Protein AF-A0A090RQV3-F1 (afdb_monomer_lite)

Secondary structure (DSSP, 8-state):
-HHHHHHHHHHH---TTHHHHHHHHHHHHHHHHHHHHTT-HHHHHHHHHHHHHHHHHHHHHHHHS--S-HHHHHHHHHHHHHHHHHHHHHHHHHH--THHHHHHHHHHHHHHHH-

Foldseek 3Di:
DLQQLLVCLLPVADDPCLVVLLLVLLLLVLQLLLVVVVVPPVSVVVSVVSNVVSSSSPSSVCNNVPDDDSVVVVVVVVVVVVVCVVVCVVVCVVPRDSCVSVVSNVVSVVVVVVD

Sequence (115 aa):
MLMVGLLIGSTFGLATGVETAIVASLFVVSAAIWHAFSASQKMVKLAVGLCIGMMFFHGYAHGVEAEGTLGQFSLGMALGATALMTLGTQIGSRVASRWMSVGVAAASSLFLMAA

pLDDT: mean 85.61, std 6.96, range [62.88, 95.56]

Radius of gyration: 15.17 Å; chains: 1; bounding box: 37×28×39 Å

InterPro domains:
  IPR007038 Hydrogenase/Urease accessory protein HupE/UreJ protein [PF04955] (2-99)

Organism: NCBI:txid990268

Structure (mmCIF, N/CA/C/O backbone):
data_AF-A0A090RQV3-F1
#
_entry.id   AF-A0A090RQV3-F1
#
loop_
_atom_site.group_PDB
_atom_site.id
_atom_site.type_symbol
_atom_site.label_atom_id
_atom_site.label_alt_id
_atom_site.label_comp_id
_atom_site.label_asym_id
_atom_site.label_entity_id
_atom_site.label_seq_id
_atom_site.pdbx_PDB_ins_code
_atom_site.Cartn_x
_atom_site.Cartn_y
_atom_site.Cartn_z
_atom_site.occupancy
_atom_site.B_iso_or_equiv
_atom_site.auth_seq_id
_atom_site.auth_comp_id
_atom_site.auth_asym_id
_atom_site.auth_atom_id
_atom_site.pdbx_PDB_model_num
ATOM 1 N N . MET A 1 1 ? -4.041 -5.826 -9.982 1.00 84.25 1 MET A N 1
ATOM 2 C CA . MET A 1 1 ? -3.870 -4.383 -10.251 1.00 84.25 1 MET A CA 1
ATOM 3 C C . MET A 1 1 ? -2.415 -3.958 -10.223 1.00 84.25 1 MET A C 1
ATOM 5 O O . MET A 1 1 ? -1.988 -3.397 -11.216 1.00 84.25 1 MET A O 1
ATOM 9 N N . LEU A 1 2 ? -1.637 -4.323 -9.197 1.00 88.19 2 LEU A N 1
ATOM 10 C CA . LEU A 1 2 ? -0.204 -3.998 -9.113 1.00 88.19 2 LEU A CA 1
ATOM 11 C C . LEU A 1 2 ? 0.617 -4.386 -10.362 1.00 88.19 2 LEU A C 1
ATOM 13 O O . LEU A 1 2 ? 1.226 -3.524 -10.978 1.00 88.19 2 LEU A O 1
ATOM 17 N N . MET A 1 3 ? 0.569 -5.652 -10.801 1.00 91.81 3 MET A N 1
ATOM 18 C CA . MET A 1 3 ? 1.319 -6.097 -11.995 1.00 91.81 3 MET A CA 1
ATOM 19 C C . MET A 1 3 ? 0.837 -5.442 -13.298 1.00 91.81 3 MET A C 1
ATOM 21 O O . MET A 1 3 ? 1.622 -5.206 -14.206 1.00 91.81 3 MET A O 1
ATOM 25 N N . VAL A 1 4 ? -0.465 -5.150 -13.392 1.00 91.25 4 VAL A N 1
ATOM 26 C CA . VAL A 1 4 ? -1.051 -4.495 -14.571 1.00 91.25 4 VAL A CA 1
ATOM 27 C C . VAL A 1 4 ? -0.581 -3.045 -14.642 1.00 91.25 4 VAL A C 1
ATOM 29 O O . VAL A 1 4 ? -0.169 -2.592 -15.703 1.00 91.25 4 VAL A O 1
ATOM 32 N N . GLY A 1 5 ? -0.586 -2.348 -13.503 1.00 89.88 5 GLY A N 1
ATOM 33 C CA . GLY A 1 5 ? -0.013 -1.015 -13.374 1.00 89.88 5 GLY A CA 1
ATOM 34 C C . GLY A 1 5 ? 1.453 -1.004 -13.781 1.00 89.88 5 GLY A C 1
ATOM 35 O O . GLY A 1 5 ? 1.814 -0.213 -14.639 1.00 89.88 5 GLY A O 1
ATOM 36 N N . LEU A 1 6 ? 2.259 -1.935 -13.254 1.00 90.56 6 LEU A N 1
ATOM 37 C CA . LEU A 1 6 ? 3.679 -2.081 -13.601 1.00 90.56 6 LEU A CA 1
ATOM 38 C C . LEU A 1 6 ? 3.901 -2.182 -15.106 1.00 90.56 6 LEU A C 1
ATOM 40 O O . LEU A 1 6 ? 4.697 -1.431 -15.664 1.00 90.56 6 LEU A O 1
ATOM 44 N N . LEU A 1 7 ? 3.181 -3.094 -15.760 1.00 91.44 7 LEU A N 1
ATOM 45 C CA . LEU A 1 7 ? 3.304 -3.290 -17.197 1.00 91.44 7 LEU A CA 1
ATOM 46 C C . LEU A 1 7 ? 2.980 -1.995 -17.949 1.00 91.44 7 LEU A C 1
ATOM 48 O O . LEU A 1 7 ? 3.768 -1.551 -18.779 1.00 91.44 7 LEU A O 1
ATOM 52 N N . ILE A 1 8 ? 1.859 -1.354 -17.616 1.00 90.31 8 ILE A N 1
ATOM 53 C CA . ILE A 1 8 ? 1.434 -0.114 -18.270 1.00 90.31 8 ILE A CA 1
ATOM 54 C C . ILE A 1 8 ? 2.458 1.003 -18.022 1.00 90.31 8 ILE A C 1
ATOM 56 O O . ILE A 1 8 ? 2.910 1.616 -18.985 1.00 90.31 8 ILE A O 1
ATOM 60 N N . GLY A 1 9 ? 2.904 1.213 -16.782 1.00 88.62 9 GLY A N 1
ATOM 61 C CA . GLY A 1 9 ? 3.921 2.214 -16.438 1.00 88.62 9 GLY A CA 1
ATOM 62 C C . GLY A 1 9 ? 5.225 2.026 -17.211 1.00 88.62 9 GLY A C 1
ATOM 63 O O . GLY A 1 9 ? 5.752 2.994 -17.753 1.00 88.62 9 GLY A O 1
ATOM 64 N N . SER A 1 10 ? 5.674 0.775 -17.367 1.00 88.44 10 SER A N 1
ATOM 65 C CA . SER A 1 10 ? 6.889 0.447 -18.131 1.00 88.44 10 SER A CA 1
ATOM 66 C C . SER A 1 10 ? 6.774 0.711 -19.633 1.00 88.44 10 SER A C 1
ATOM 68 O O . SER A 1 10 ? 7.783 0.889 -20.308 1.00 88.44 10 SER A O 1
ATOM 70 N N . THR A 1 11 ? 5.548 0.745 -20.166 1.00 87.25 11 THR A N 1
ATOM 71 C CA . THR A 1 11 ? 5.294 0.953 -21.603 1.00 87.25 11 THR A CA 1
ATOM 72 C C . THR A 1 11 ? 4.966 2.397 -21.965 1.00 87.25 11 THR A C 1
ATOM 74 O O . THR A 1 11 ? 5.390 2.861 -23.019 1.00 87.25 11 THR A O 1
ATOM 77 N N . PHE A 1 12 ? 4.211 3.106 -21.122 1.00 84.44 12 PHE A N 1
ATOM 78 C CA . PHE A 1 12 ? 3.733 4.458 -21.424 1.00 84.44 12 PHE A CA 1
ATOM 79 C C . PHE A 1 12 ? 4.652 5.557 -20.878 1.00 84.44 12 PHE A C 1
ATOM 81 O O . PHE A 1 12 ? 4.659 6.655 -21.432 1.00 84.44 12 PHE A O 1
ATOM 88 N N . GLY A 1 13 ? 5.467 5.263 -19.858 1.00 75.19 13 GLY A N 1
ATOM 89 C CA . GLY A 1 13 ? 6.393 6.232 -19.274 1.00 75.19 13 GLY A CA 1
ATOM 90 C C . GLY A 1 13 ? 5.704 7.444 -18.625 1.00 75.19 13 GLY A C 1
ATOM 91 O O . GLY A 1 13 ? 4.482 7.536 -18.562 1.00 75.19 13 GLY A O 1
ATOM 92 N N . LEU A 1 14 ? 6.538 8.330 -18.071 1.00 6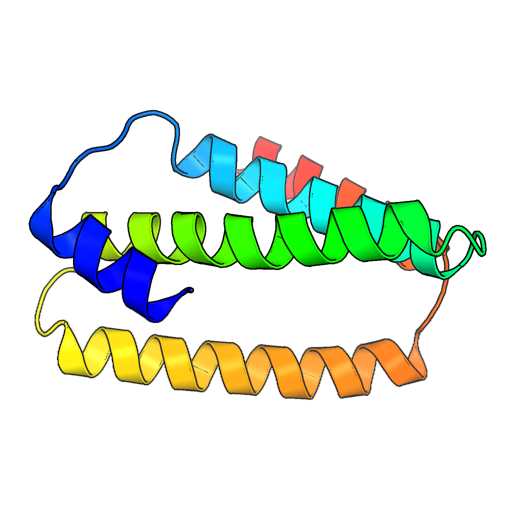6.31 14 LEU A N 1
ATOM 93 C CA . LEU A 1 14 ? 6.255 9.567 -17.322 1.00 66.31 14 LEU A CA 1
ATOM 94 C C . LEU A 1 14 ? 4.769 9.937 -17.083 1.00 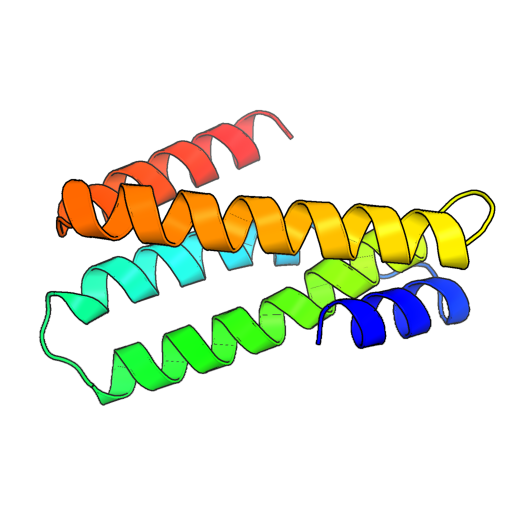66.31 14 LEU A C 1
ATOM 96 O O . LEU A 1 14 ? 4.079 10.421 -17.979 1.00 66.31 14 LEU A O 1
ATOM 100 N N . ALA A 1 15 ? 4.315 9.839 -15.829 1.00 63.28 15 ALA A N 1
ATOM 101 C CA . ALA A 1 15 ? 3.094 10.503 -15.367 1.00 63.28 15 ALA A CA 1
ATOM 102 C C . ALA A 1 15 ? 3.421 11.453 -14.210 1.00 63.28 15 ALA A C 1
ATOM 104 O O . ALA A 1 15 ? 4.031 11.064 -13.214 1.00 63.28 15 ALA A O 1
ATOM 105 N N . THR A 1 16 ? 3.012 12.713 -14.332 1.00 65.81 16 THR A N 1
ATOM 106 C CA . THR A 1 16 ? 3.075 13.680 -13.234 1.00 65.81 16 THR A CA 1
ATOM 107 C C . THR A 1 16 ? 2.082 13.288 -12.136 1.00 65.81 16 THR A C 1
ATOM 109 O O . THR A 1 16 ? 0.962 12.864 -12.415 1.00 65.81 16 THR A O 1
ATOM 112 N N . GLY A 1 17 ? 2.485 13.420 -10.870 1.00 65.88 17 GLY A N 1
ATOM 113 C CA . GLY A 1 17 ? 1.607 13.166 -9.719 1.00 65.88 17 GLY A CA 1
ATOM 114 C C . GLY A 1 17 ? 1.574 11.721 -9.205 1.00 65.88 17 GLY A C 1
ATOM 115 O O . GLY A 1 17 ? 0.748 11.386 -8.357 1.00 65.88 17 GLY A O 1
ATOM 116 N N . VAL A 1 18 ? 2.475 10.862 -9.684 1.00 70.75 18 VAL A N 1
ATOM 117 C CA . VAL A 1 18 ? 2.615 9.473 -9.221 1.00 70.75 18 VAL A CA 1
ATOM 118 C C . VAL A 1 18 ? 2.954 9.399 -7.728 1.00 70.75 18 VAL A C 1
ATOM 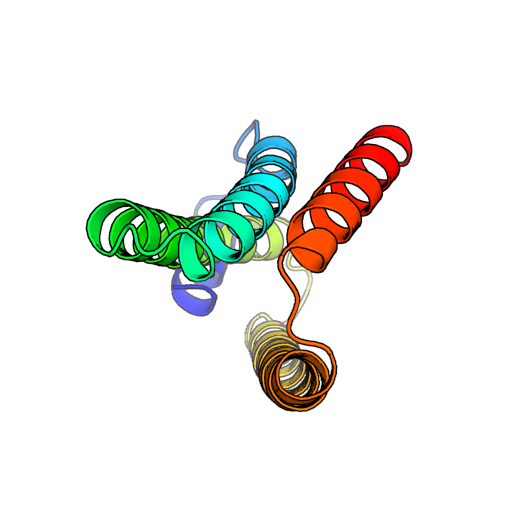120 O O . VAL A 1 18 ? 2.295 8.674 -6.983 1.00 70.75 18 VAL A O 1
ATOM 123 N N . GLU A 1 19 ? 3.911 10.201 -7.265 1.00 70.31 19 GLU A N 1
ATOM 124 C CA . GLU A 1 19 ? 4.264 10.298 -5.842 1.00 70.31 19 GLU A CA 1
ATOM 125 C C . GLU A 1 19 ? 3.073 10.768 -5.000 1.00 70.31 19 GLU A C 1
ATOM 127 O O . GLU A 1 19 ? 2.773 10.210 -3.945 1.00 70.31 19 GLU A O 1
ATOM 132 N N . THR A 1 20 ? 2.316 11.742 -5.509 1.00 73.38 20 THR A N 1
ATOM 133 C CA . THR A 1 20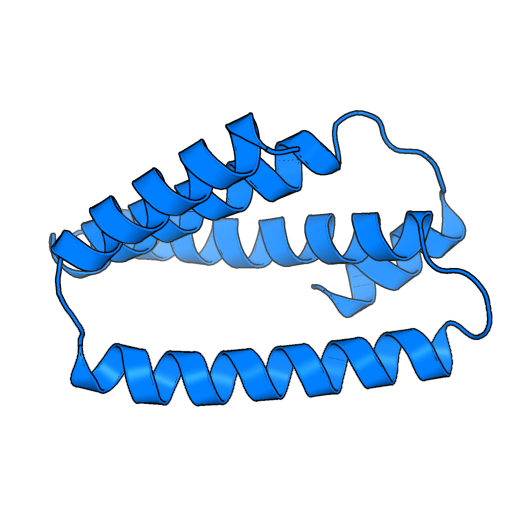 ? 1.121 12.275 -4.845 1.00 73.38 20 THR A CA 1
ATOM 134 C C . THR A 1 20 ? 0.024 11.218 -4.737 1.00 73.38 20 THR A C 1
ATOM 136 O O . THR A 1 20 ? -0.652 11.134 -3.711 1.00 73.38 20 THR A O 1
ATOM 139 N N . ALA A 1 21 ? -0.129 10.366 -5.756 1.00 72.31 21 ALA A N 1
ATOM 140 C CA . ALA A 1 21 ? -1.022 9.216 -5.705 1.00 72.31 21 ALA A CA 1
ATOM 141 C C . ALA A 1 21 ? -0.551 8.191 -4.659 1.00 72.31 21 ALA A C 1
ATOM 143 O O . ALA A 1 21 ? -1.357 7.729 -3.851 1.00 72.31 21 ALA A O 1
ATOM 144 N N . ILE A 1 22 ? 0.744 7.872 -4.596 1.00 75.50 22 ILE A N 1
ATOM 145 C CA . ILE A 1 22 ? 1.282 6.960 -3.573 1.00 75.50 22 ILE A CA 1
ATOM 146 C C . ILE A 1 22 ? 0.988 7.497 -2.170 1.00 75.50 22 ILE A C 1
ATOM 148 O O . ILE A 1 22 ? 0.417 6.778 -1.349 1.00 75.50 22 ILE A O 1
ATOM 152 N N . VAL A 1 23 ? 1.278 8.770 -1.908 1.00 80.88 23 VAL A N 1
ATOM 153 C CA . VAL A 1 23 ? 1.008 9.402 -0.610 1.00 80.88 23 VAL A CA 1
ATOM 154 C C . VAL A 1 23 ? -0.487 9.384 -0.288 1.00 80.88 23 VAL A C 1
ATOM 156 O O . VAL A 1 23 ? -0.879 8.967 0.804 1.00 80.88 23 VAL A O 1
ATOM 159 N N . ALA A 1 24 ? -1.345 9.769 -1.238 1.00 81.75 24 ALA A N 1
ATOM 160 C CA . ALA A 1 24 ? -2.796 9.751 -1.054 1.00 81.75 24 ALA A CA 1
ATOM 161 C C . ALA A 1 24 ? -3.318 8.349 -0.697 1.00 81.75 24 ALA A C 1
ATOM 163 O O . ALA A 1 24 ? -4.241 8.217 0.111 1.00 81.75 24 ALA A O 1
ATOM 164 N N . SER A 1 25 ? -2.704 7.292 -1.240 1.00 82.88 25 SER A N 1
ATOM 165 C CA . SER A 1 25 ? -3.094 5.911 -0.944 1.00 82.88 25 SER A CA 1
ATOM 166 C C . SER A 1 25 ? -2.929 5.542 0.533 1.00 82.88 25 SER A C 1
ATOM 168 O O . SER A 1 25 ? -3.756 4.806 1.074 1.00 82.88 25 SER A O 1
ATOM 170 N N . LEU A 1 26 ? -1.931 6.109 1.219 1.00 86.44 26 LEU A N 1
ATOM 171 C CA . LEU A 1 26 ? -1.686 5.833 2.634 1.00 86.44 26 LEU A CA 1
ATOM 172 C C . LEU A 1 26 ? -2.814 6.393 3.519 1.00 86.44 26 LEU A C 1
ATOM 174 O O . LEU A 1 26 ? -3.280 5.736 4.455 1.00 86.44 26 LEU A O 1
ATOM 178 N N . PHE A 1 27 ? -3.337 7.569 3.162 1.00 88.81 27 PHE A N 1
ATOM 179 C CA . PHE A 1 27 ? -4.495 8.162 3.831 1.00 88.81 27 PHE A CA 1
ATOM 180 C C . PHE A 1 27 ? -5.788 7.385 3.556 1.00 88.81 27 PHE A C 1
ATOM 182 O O . PHE A 1 27 ? -6.607 7.221 4.463 1.00 88.81 27 PHE A O 1
ATOM 189 N N . VAL A 1 28 ? -5.958 6.834 2.348 1.00 88.12 28 VAL A N 1
ATOM 190 C CA . VAL A 1 28 ? -7.090 5.943 2.028 1.00 88.12 28 VAL A CA 1
ATOM 191 C C . VAL A 1 28 ? -7.064 4.692 2.911 1.00 88.12 28 VAL A C 1
ATOM 193 O O . VAL A 1 28 ? -8.101 4.307 3.453 1.00 88.12 28 VAL A O 1
ATOM 196 N N . VAL A 1 29 ? -5.890 4.087 3.122 1.00 87.62 29 VAL A N 1
ATOM 197 C CA . VAL A 1 29 ? -5.730 2.939 4.031 1.00 87.62 29 VAL A CA 1
ATOM 198 C C . VAL A 1 29 ? -6.071 3.324 5.473 1.00 87.62 29 VAL A C 1
ATOM 200 O O . VAL A 1 29 ? -6.811 2.600 6.144 1.00 87.62 29 VAL A O 1
ATOM 203 N N . SER A 1 30 ? -5.601 4.481 5.947 1.00 88.81 30 SER A N 1
ATOM 204 C CA . SER A 1 30 ? -5.958 4.994 7.276 1.00 88.81 30 SER A CA 1
ATOM 205 C C . SER A 1 30 ? -7.477 5.156 7.442 1.00 88.81 30 SER A C 1
ATOM 207 O O . SER A 1 30 ? -8.040 4.691 8.442 1.00 88.81 30 SER A O 1
ATOM 209 N N . ALA A 1 31 ? -8.160 5.733 6.450 1.00 87.19 31 ALA A N 1
ATOM 210 C CA . ALA A 1 31 ? -9.615 5.881 6.456 1.00 87.19 31 ALA A CA 1
ATOM 211 C C . ALA A 1 31 ? -10.335 4.520 6.424 1.00 87.19 31 ALA A C 1
ATOM 213 O O . ALA A 1 31 ? -11.321 4.325 7.140 1.00 87.19 31 ALA A O 1
ATOM 214 N N . ALA A 1 32 ? -9.824 3.556 5.649 1.00 87.31 32 ALA A N 1
ATOM 215 C CA . ALA A 1 32 ? -10.356 2.194 5.597 1.00 87.31 32 ALA A CA 1
ATOM 216 C C . ALA A 1 32 ? -10.327 1.527 6.979 1.00 87.31 32 ALA A C 1
ATOM 218 O O . ALA A 1 32 ? -11.334 0.964 7.414 1.00 87.31 32 ALA A O 1
ATOM 219 N N . ILE A 1 33 ? -9.197 1.643 7.689 1.00 87.31 33 ILE A N 1
ATOM 220 C CA . ILE A 1 33 ? -9.032 1.109 9.047 1.00 87.31 33 ILE A CA 1
ATOM 221 C C . ILE A 1 33 ? -10.043 1.763 9.988 1.00 87.31 33 ILE A C 1
ATOM 223 O O . ILE A 1 33 ? -10.750 1.056 10.700 1.00 87.31 33 ILE A O 1
ATOM 227 N N . TRP A 1 34 ? -10.167 3.093 9.974 1.00 89.00 34 TRP A N 1
ATOM 228 C CA . TRP A 1 34 ? -11.115 3.796 10.846 1.00 89.00 34 TRP A CA 1
ATOM 229 C C . TRP A 1 34 ? -12.557 3.322 10.630 1.00 89.00 34 TRP A C 1
ATOM 231 O O . TRP A 1 34 ? -13.268 2.979 11.580 1.00 89.00 34 TRP A O 1
ATOM 241 N N . HIS A 1 35 ? -12.985 3.245 9.368 1.00 86.62 35 HIS A N 1
ATOM 242 C CA . HIS A 1 35 ? -14.346 2.844 9.027 1.00 86.62 35 HIS A CA 1
ATOM 243 C C . HIS A 1 35 ? -14.634 1.363 9.276 1.00 86.62 35 HIS A C 1
ATOM 245 O O . HIS A 1 35 ? -15.787 1.035 9.568 1.00 86.62 35 HIS A O 1
ATOM 251 N N . ALA A 1 36 ? -13.619 0.493 9.249 1.00 84.62 36 ALA A N 1
ATOM 252 C CA . ALA A 1 36 ? -13.766 -0.913 9.621 1.00 84.62 36 ALA A CA 1
ATOM 253 C C . ALA A 1 36 ? -14.240 -1.081 11.076 1.00 84.62 36 ALA A C 1
ATOM 255 O O . ALA A 1 36 ? -15.030 -1.978 11.358 1.00 84.62 36 ALA A O 1
ATOM 256 N N . PHE A 1 37 ? -13.846 -0.172 11.977 1.00 83.81 37 PHE A N 1
ATOM 257 C CA . PHE A 1 37 ? -14.302 -0.156 13.375 1.00 83.81 37 PHE A CA 1
ATOM 258 C C . PHE A 1 37 ? -15.550 0.710 13.618 1.00 83.81 37 PHE A C 1
ATOM 260 O O . PHE A 1 37 ? -16.158 0.616 14.679 1.00 83.81 37 PHE A O 1
ATOM 267 N N . SER A 1 38 ? -15.963 1.534 12.648 1.00 74.75 38 SER A N 1
ATOM 268 C CA . SER A 1 38 ? -17.127 2.434 12.757 1.00 74.75 38 SER A CA 1
ATOM 269 C C . SER A 1 38 ? -18.427 1.841 12.177 1.00 74.75 38 SER A C 1
ATOM 271 O O . SER A 1 38 ? -19.397 2.573 11.984 1.00 74.75 38 SER A O 1
ATOM 273 N N . ALA A 1 39 ? -18.451 0.540 11.862 1.00 67.81 39 ALA A N 1
ATOM 274 C CA . ALA A 1 39 ? -19.594 -0.223 11.330 1.00 67.81 39 ALA A CA 1
ATOM 275 C C . ALA A 1 39 ? -20.173 0.224 9.963 1.00 67.81 39 ALA A C 1
ATOM 277 O O . ALA A 1 39 ? -21.152 -0.355 9.486 1.00 67.81 39 ALA A O 1
ATOM 278 N N . SER A 1 40 ? -19.567 1.192 9.264 1.00 80.56 40 SER A N 1
ATOM 279 C CA . SER A 1 40 ? -20.055 1.644 7.952 1.00 80.56 40 SER A CA 1
ATOM 280 C C . SER A 1 40 ? -19.572 0.742 6.813 1.00 80.56 40 SER A C 1
ATOM 282 O O . SER A 1 40 ? -18.552 0.995 6.172 1.00 80.56 40 SER A O 1
ATOM 284 N N . GLN A 1 41 ? -20.346 -0.301 6.510 1.00 81.12 41 GLN A N 1
ATOM 285 C CA . GLN A 1 41 ? -20.046 -1.253 5.429 1.00 81.12 41 GLN A CA 1
ATOM 286 C C . GLN A 1 41 ? -19.905 -0.586 4.051 1.00 81.12 41 GLN A C 1
ATOM 288 O O . GLN A 1 41 ? -19.101 -1.023 3.230 1.00 81.12 41 GLN A O 1
ATOM 293 N N . LYS A 1 42 ? -20.654 0.495 3.787 1.00 87.50 42 LYS A N 1
ATOM 294 C CA . LYS A 1 42 ? -20.553 1.255 2.530 1.00 87.50 42 LYS A CA 1
ATOM 295 C C . LYS A 1 42 ? -19.191 1.941 2.398 1.00 87.50 42 LYS A C 1
ATOM 297 O O . LYS A 1 42 ? -18.568 1.841 1.345 1.00 87.50 42 LYS A O 1
ATOM 302 N N . MET A 1 43 ? -18.724 2.595 3.463 1.00 84.94 43 MET A N 1
ATOM 303 C CA . MET A 1 43 ? -17.435 3.293 3.453 1.00 84.94 43 MET A CA 1
ATOM 304 C C . MET A 1 43 ? -16.263 2.318 3.426 1.00 84.94 43 MET A C 1
ATOM 306 O O . MET A 1 43 ? -15.302 2.560 2.708 1.00 84.94 43 MET A O 1
ATOM 310 N N . VAL A 1 44 ? -16.370 1.179 4.118 1.00 84.88 44 VAL A N 1
ATOM 311 C CA . VAL A 1 44 ? -15.360 0.112 4.038 1.00 84.88 44 VAL A CA 1
ATOM 312 C C . VAL A 1 44 ? -15.238 -0.414 2.608 1.00 84.88 44 VAL A C 1
ATOM 314 O O . VAL A 1 44 ? -14.133 -0.488 2.084 1.00 84.88 44 VAL A O 1
ATOM 317 N N . LYS A 1 45 ? -16.357 -0.722 1.937 1.00 87.75 45 LYS A N 1
ATOM 318 C CA . LYS A 1 45 ? -16.340 -1.189 0.539 1.00 87.75 45 LYS A CA 1
ATOM 319 C C . LYS A 1 45 ? -15.741 -0.155 -0.412 1.00 87.75 45 LYS A C 1
ATOM 321 O O . LYS A 1 45 ? -14.937 -0.521 -1.266 1.00 87.75 45 LYS A O 1
ATOM 326 N N . LEU A 1 46 ? -16.105 1.118 -0.248 1.00 89.00 46 LEU A N 1
ATOM 327 C CA . LEU A 1 46 ? -15.523 2.214 -1.022 1.00 89.00 46 LEU A CA 1
ATOM 328 C C . LEU A 1 46 ? -14.009 2.295 -0.800 1.00 89.00 46 LEU A C 1
ATOM 330 O O . LEU A 1 46 ? -13.255 2.312 -1.766 1.00 89.00 46 LEU A O 1
ATOM 334 N N . ALA A 1 47 ? -13.566 2.292 0.457 1.00 86.38 47 ALA A N 1
ATOM 335 C CA . ALA A 1 47 ? -12.158 2.406 0.808 1.00 86.38 47 ALA A CA 1
ATOM 336 C C . ALA A 1 47 ? -11.339 1.207 0.304 1.00 86.38 47 ALA A C 1
ATOM 338 O O . ALA A 1 47 ? -10.266 1.402 -0.250 1.00 86.38 47 ALA A O 1
ATOM 339 N N . VAL A 1 48 ? -11.867 -0.019 0.394 1.00 84.50 48 VAL A N 1
ATOM 340 C CA . VAL A 1 48 ? -11.235 -1.215 -0.195 1.00 84.50 48 VAL A CA 1
ATOM 341 C C . VAL A 1 48 ? -11.134 -1.092 -1.716 1.00 84.50 48 VAL A C 1
ATOM 343 O O . VAL A 1 48 ? -10.080 -1.381 -2.281 1.00 84.50 48 VAL A O 1
ATOM 346 N N . GLY A 1 49 ? -12.196 -0.631 -2.383 1.00 89.31 49 GLY A N 1
ATOM 347 C CA . GLY A 1 49 ? -12.172 -0.370 -3.824 1.00 89.31 49 GLY A CA 1
ATOM 348 C C . GLY A 1 49 ? -11.101 0.653 -4.205 1.00 89.31 49 GLY A C 1
ATOM 349 O O . GLY A 1 49 ? -10.332 0.419 -5.137 1.00 89.31 49 GLY A O 1
ATOM 350 N N . LEU A 1 50 ? -10.992 1.740 -3.436 1.00 89.00 50 LEU A N 1
ATOM 351 C CA . LEU A 1 50 ? -9.937 2.734 -3.605 1.00 89.00 50 LEU A CA 1
ATOM 352 C C . LEU A 1 50 ? -8.553 2.119 -3.372 1.00 89.00 50 LEU A C 1
ATOM 354 O O . LEU A 1 50 ? -7.698 2.299 -4.224 1.00 89.00 50 LEU A O 1
ATOM 358 N N . CYS A 1 51 ? -8.327 1.326 -2.319 1.00 86.94 51 CYS A N 1
ATOM 359 C CA . CYS A 1 51 ? -7.046 0.640 -2.092 1.00 86.94 51 CYS A CA 1
ATOM 360 C C . CYS A 1 51 ? -6.633 -0.243 -3.283 1.0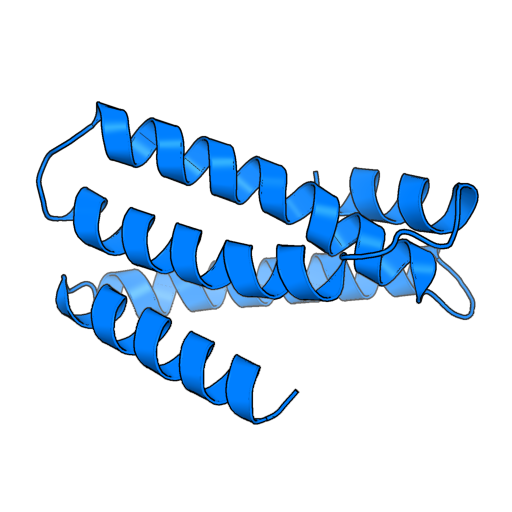0 86.94 51 CYS A C 1
ATOM 362 O O . CYS A 1 51 ? -5.477 -0.213 -3.705 1.00 86.94 51 CYS A O 1
ATOM 364 N N . ILE A 1 52 ? -7.576 -0.996 -3.861 1.00 87.12 52 ILE A N 1
ATOM 365 C CA . ILE A 1 52 ? -7.325 -1.824 -5.053 1.00 87.12 52 ILE A CA 1
ATOM 366 C C . ILE A 1 52 ? -6.956 -0.947 -6.260 1.00 87.12 52 ILE A C 1
ATOM 368 O O . ILE A 1 52 ? -6.047 -1.298 -7.018 1.00 87.12 52 ILE A O 1
ATOM 372 N N . GLY A 1 53 ? -7.639 0.189 -6.430 1.00 88.00 53 GLY A N 1
ATOM 373 C CA . GLY A 1 53 ? -7.313 1.186 -7.450 1.00 88.00 53 GLY A CA 1
ATOM 374 C C . GLY A 1 53 ? -5.936 1.815 -7.231 1.00 88.00 53 GLY A C 1
ATOM 375 O O . GLY A 1 53 ? -5.140 1.894 -8.158 1.00 88.00 53 GLY A O 1
ATOM 376 N N . MET A 1 54 ? -5.586 2.175 -5.999 1.00 86.50 54 MET A N 1
ATOM 377 C CA . MET A 1 54 ? -4.277 2.746 -5.681 1.00 86.50 54 MET A CA 1
ATOM 378 C C . MET A 1 54 ? -3.139 1.741 -5.889 1.00 86.50 54 MET A C 1
ATOM 380 O O . MET A 1 54 ? -2.066 2.130 -6.339 1.00 86.50 54 MET A O 1
ATOM 384 N N . MET A 1 55 ? -3.379 0.440 -5.678 1.00 87.50 55 MET A N 1
ATOM 385 C CA . MET A 1 55 ? -2.427 -0.616 -6.051 1.00 87.50 55 MET A CA 1
ATOM 386 C C . MET A 1 55 ? -2.083 -0.599 -7.546 1.00 87.50 55 MET A C 1
ATOM 388 O O . MET A 1 55 ? -0.975 -0.984 -7.906 1.00 87.50 55 MET A O 1
ATOM 392 N N . PHE A 1 56 ? -3.002 -0.181 -8.425 1.00 89.56 56 PHE A N 1
ATOM 393 C CA . PHE A 1 56 ? -2.688 0.011 -9.843 1.00 89.56 56 PHE A CA 1
ATOM 394 C C . PHE A 1 56 ? -1.676 1.142 -10.032 1.00 89.56 56 PHE A C 1
ATOM 396 O O . PHE A 1 56 ? -0.640 0.924 -10.650 1.00 89.56 56 PHE A O 1
ATOM 403 N N . PHE A 1 57 ? -1.944 2.321 -9.466 1.00 86.25 57 PHE A N 1
ATOM 404 C CA . PHE A 1 57 ? -1.063 3.485 -9.603 1.00 86.25 57 PHE A CA 1
ATOM 405 C C . PHE A 1 57 ? 0.302 3.276 -8.947 1.00 86.25 57 PHE A C 1
ATOM 407 O O . PHE A 1 57 ? 1.310 3.695 -9.501 1.00 86.25 57 PHE A O 1
ATOM 414 N N . HIS A 1 58 ? 0.357 2.561 -7.823 1.00 87.94 58 HIS A N 1
ATOM 415 C CA . HIS A 1 58 ? 1.621 2.156 -7.213 1.00 87.94 58 HIS A CA 1
ATOM 416 C C . HIS A 1 58 ? 2.429 1.230 -8.136 1.00 87.94 58 HIS A C 1
ATOM 418 O O . HIS A 1 58 ? 3.628 1.410 -8.308 1.00 87.94 58 HIS A O 1
ATOM 424 N N . GLY A 1 59 ? 1.763 0.276 -8.795 1.00 89.44 59 GLY A N 1
ATOM 425 C CA . GLY A 1 59 ? 2.404 -0.560 -9.809 1.00 89.44 59 GLY A CA 1
ATOM 426 C C . GLY A 1 59 ? 2.907 0.268 -10.986 1.00 89.44 59 GLY A C 1
ATOM 427 O O . GLY A 1 59 ? 4.042 0.096 -11.406 1.00 89.44 59 GLY A O 1
ATOM 428 N N . TYR A 1 60 ? 2.083 1.194 -11.479 1.00 89.44 60 TYR A N 1
ATOM 429 C CA . TYR A 1 60 ? 2.442 2.118 -12.555 1.00 89.44 60 TYR A CA 1
ATOM 430 C C . TYR A 1 60 ? 3.692 2.929 -12.220 1.00 89.44 60 TYR A C 1
ATOM 432 O O . TYR A 1 60 ? 4.587 3.001 -13.054 1.00 89.44 60 TYR A O 1
ATOM 440 N N . ALA A 1 61 ? 3.779 3.466 -11.001 1.00 86.81 61 ALA A N 1
ATOM 441 C CA . ALA A 1 61 ? 4.941 4.200 -10.506 1.00 86.81 61 ALA A CA 1
ATOM 442 C C . ALA A 1 61 ? 6.233 3.409 -10.686 1.00 86.81 61 ALA A C 1
ATOM 444 O O . ALA A 1 61 ? 7.142 3.818 -11.401 1.00 86.81 61 ALA A O 1
ATOM 445 N N . HIS A 1 62 ? 6.243 2.204 -10.123 1.00 88.44 62 HIS A N 1
ATOM 446 C CA . HIS A 1 62 ? 7.370 1.303 -10.246 1.00 88.44 62 HIS A CA 1
ATOM 447 C C . HIS A 1 62 ? 7.618 0.859 -11.685 1.00 88.44 62 HIS A C 1
ATOM 449 O O . HIS A 1 62 ? 8.738 0.506 -12.010 1.00 88.44 62 HIS A O 1
ATOM 455 N N . GLY A 1 63 ? 6.603 0.867 -12.551 1.00 89.19 63 GLY A N 1
ATOM 456 C CA . GLY A 1 63 ? 6.761 0.575 -13.972 1.00 89.19 63 GLY A CA 1
ATOM 457 C C . GLY A 1 63 ? 7.524 1.677 -14.696 1.00 89.19 63 GLY A C 1
ATOM 458 O O . GLY A 1 63 ? 8.384 1.370 -15.512 1.00 89.19 63 GLY A O 1
ATOM 459 N N . VAL A 1 64 ? 7.236 2.940 -14.369 1.00 86.44 64 VAL A N 1
ATOM 460 C CA . VAL A 1 64 ? 7.961 4.107 -14.895 1.00 86.44 64 VAL A CA 1
ATOM 461 C C . VAL A 1 64 ? 9.420 4.108 -14.429 1.00 86.44 64 VAL A C 1
ATOM 463 O O . VAL A 1 64 ? 10.300 4.477 -15.197 1.00 86.44 64 VAL A O 1
ATOM 466 N N . GLU A 1 65 ? 9.669 3.674 -13.193 1.00 81.88 65 GLU A N 1
ATOM 467 C CA . GLU A 1 65 ? 10.998 3.642 -12.560 1.00 81.88 65 GLU A CA 1
ATOM 468 C C . GLU A 1 65 ? 11.747 2.309 -12.746 1.00 81.88 65 GLU A C 1
ATOM 470 O O . GLU A 1 65 ? 12.873 2.161 -12.273 1.00 81.88 65 GLU A O 1
ATOM 475 N N . ALA A 1 66 ? 11.135 1.305 -13.382 1.00 83.44 66 ALA A N 1
ATOM 476 C CA . ALA A 1 66 ? 11.726 -0.024 -13.491 1.00 83.44 66 ALA A CA 1
ATOM 477 C C . ALA A 1 66 ? 12.939 -0.007 -14.429 1.00 83.44 66 ALA A C 1
ATOM 479 O O . ALA A 1 66 ? 12.803 0.060 -15.651 1.00 83.44 66 ALA A O 1
ATOM 480 N N . GLU A 1 67 ? 14.128 -0.167 -13.855 1.00 73.50 67 GLU A N 1
ATOM 481 C CA . GLU A 1 67 ? 15.367 -0.375 -14.599 1.00 73.50 67 GLU A CA 1
ATOM 482 C C . GLU A 1 67 ? 15.713 -1.875 -14.691 1.00 73.50 67 GLU A C 1
ATOM 484 O O . GLU A 1 67 ? 15.565 -2.640 -13.735 1.00 73.50 67 GLU A O 1
ATOM 489 N N . GLY A 1 68 ? 16.194 -2.321 -15.856 1.00 75.06 68 GLY A N 1
ATOM 490 C CA . GLY A 1 68 ? 16.623 -3.707 -16.079 1.00 75.06 68 GLY A CA 1
ATOM 491 C C . GLY A 1 68 ? 15.492 -4.688 -16.429 1.00 75.06 68 GLY A C 1
ATOM 492 O O . GLY A 1 68 ? 14.542 -4.359 -17.139 1.00 75.06 68 GLY A O 1
ATOM 493 N N . THR A 1 69 ? 15.621 -5.952 -16.004 1.00 85.12 69 THR A N 1
ATOM 494 C CA . THR A 1 69 ? 14.701 -7.029 -16.411 1.00 85.12 69 THR A CA 1
ATOM 495 C C . THR A 1 69 ? 13.374 -6.956 -15.648 1.00 85.12 69 THR A C 1
ATOM 497 O O . THR A 1 69 ? 13.267 -7.450 -14.522 1.00 85.12 69 THR A O 1
ATOM 500 N N . LEU A 1 70 ? 12.323 -6.447 -16.301 1.00 86.62 70 LEU A N 1
ATOM 501 C CA . LEU A 1 70 ? 10.948 -6.368 -15.769 1.00 86.62 70 LEU A CA 1
ATOM 502 C C . LEU A 1 70 ? 10.449 -7.679 -15.133 1.00 86.62 70 LEU A C 1
ATOM 504 O O . LEU A 1 70 ? 9.743 -7.661 -14.126 1.00 86.62 70 LEU A O 1
ATOM 508 N N . GLY A 1 71 ? 10.838 -8.833 -15.685 1.00 88.44 71 GLY A N 1
ATOM 509 C CA . GLY A 1 71 ? 10.482 -10.145 -15.136 1.00 88.44 71 GLY A CA 1
ATOM 510 C C . GLY A 1 71 ? 11.022 -10.381 -13.720 1.00 88.44 71 GLY A C 1
ATOM 511 O O . GLY A 1 71 ? 10.273 -10.798 -12.842 1.00 88.44 71 GLY A O 1
ATOM 512 N N . GLN A 1 72 ? 12.294 -10.064 -13.465 1.00 89.62 72 GLN A N 1
ATOM 513 C CA . GLN A 1 72 ? 12.892 -10.221 -12.133 1.00 89.62 72 GLN A CA 1
ATOM 514 C C . GLN A 1 72 ? 12.344 -9.184 -11.150 1.00 89.62 72 GLN A C 1
ATOM 516 O O . GLN A 1 72 ? 12.040 -9.525 -10.007 1.00 89.62 72 GLN A O 1
ATOM 521 N N . PHE A 1 73 ? 12.154 -7.945 -11.611 1.00 89.12 73 PHE A N 1
ATOM 522 C CA . PHE A 1 73 ? 11.584 -6.872 -10.801 1.00 89.12 73 PHE A CA 1
ATOM 523 C C . PHE A 1 73 ? 10.141 -7.181 -10.373 1.00 89.12 73 PHE A C 1
ATOM 525 O O . PHE A 1 73 ? 9.817 -7.128 -9.188 1.00 89.12 73 PHE A O 1
ATOM 532 N N . SER A 1 74 ? 9.284 -7.589 -11.316 1.00 91.06 74 SER A N 1
ATOM 533 C CA . SER A 1 74 ? 7.892 -7.968 -11.032 1.00 91.06 74 SER A CA 1
ATOM 534 C C . SER A 1 74 ? 7.791 -9.165 -10.087 1.00 91.06 74 SER A C 1
ATOM 536 O O . SER A 1 74 ? 6.948 -9.160 -9.190 1.00 91.06 74 SER A O 1
ATOM 538 N N . LEU A 1 75 ? 8.681 -10.154 -10.229 1.00 92.62 75 LEU A N 1
ATOM 539 C CA . LEU A 1 75 ? 8.755 -11.304 -9.332 1.00 92.62 75 LEU A CA 1
ATOM 540 C C . LEU A 1 75 ? 9.160 -10.871 -7.919 1.00 92.62 75 LEU A C 1
ATOM 542 O O . LEU A 1 75 ? 8.480 -11.230 -6.958 1.00 92.62 75 LEU A O 1
ATOM 546 N N . GLY A 1 76 ? 10.215 -10.063 -7.787 1.00 91.69 76 GLY A N 1
ATOM 547 C CA . GLY A 1 76 ? 10.650 -9.514 -6.501 1.00 91.69 76 GLY A CA 1
ATOM 548 C C . GLY A 1 76 ? 9.552 -8.694 -5.821 1.00 91.69 76 GLY A C 1
ATOM 549 O O . GLY A 1 76 ? 9.248 -8.915 -4.649 1.00 91.69 76 GLY A O 1
ATOM 550 N N . MET A 1 77 ? 8.882 -7.822 -6.576 1.00 91.75 77 MET A N 1
ATOM 551 C CA . MET A 1 77 ? 7.750 -7.034 -6.090 1.00 91.75 77 MET A CA 1
ATOM 552 C C . MET A 1 77 ? 6.567 -7.921 -5.671 1.00 91.75 77 MET A C 1
ATOM 554 O O . MET A 1 77 ? 5.966 -7.675 -4.628 1.00 91.75 77 MET A O 1
ATOM 558 N N . ALA A 1 78 ? 6.231 -8.968 -6.432 1.00 91.44 78 ALA A N 1
ATOM 559 C CA . ALA A 1 78 ? 5.148 -9.889 -6.084 1.00 91.44 78 ALA A CA 1
ATOM 560 C C . ALA A 1 78 ? 5.452 -10.682 -4.802 1.00 91.44 78 ALA A C 1
ATOM 562 O O . ALA A 1 78 ? 4.580 -10.814 -3.936 1.00 91.44 78 ALA A O 1
ATOM 563 N N . LEU A 1 79 ? 6.688 -11.168 -4.647 1.00 94.88 79 LEU A N 1
ATOM 564 C CA . LEU A 1 79 ? 7.134 -11.842 -3.426 1.00 94.88 79 LEU A CA 1
ATOM 565 C C . LEU A 1 79 ? 7.117 -10.891 -2.227 1.00 94.88 79 LEU A C 1
ATOM 567 O O . LEU A 1 79 ? 6.554 -11.235 -1.188 1.00 94.88 79 LEU A O 1
ATOM 571 N N . GLY A 1 80 ? 7.662 -9.682 -2.384 1.00 94.00 80 GLY A N 1
ATOM 572 C CA . GLY A 1 80 ? 7.665 -8.653 -1.344 1.00 94.00 80 GLY A CA 1
ATOM 573 C C . GLY A 1 80 ? 6.252 -8.255 -0.918 1.00 94.00 80 GLY A C 1
ATOM 574 O O . GLY A 1 80 ? 5.941 -8.261 0.271 1.00 94.00 80 GLY A O 1
ATOM 575 N N . ALA A 1 81 ? 5.357 -8.007 -1.877 1.00 91.00 81 ALA A N 1
ATOM 576 C CA . ALA A 1 81 ? 3.956 -7.697 -1.601 1.00 91.00 81 ALA A CA 1
ATOM 577 C C . ALA A 1 81 ? 3.249 -8.845 -0.863 1.00 91.00 81 ALA A C 1
ATOM 579 O O .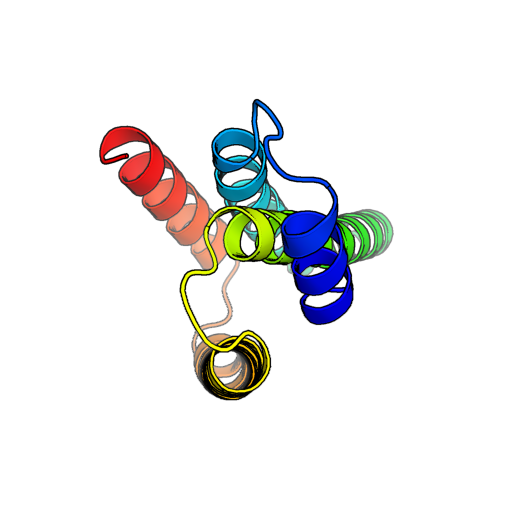 ALA A 1 81 ? 2.497 -8.599 0.080 1.00 91.00 81 ALA A O 1
ATOM 580 N N . THR A 1 82 ? 3.523 -10.100 -1.236 1.00 93.19 82 THR A N 1
ATOM 581 C CA . THR A 1 82 ? 2.963 -11.283 -0.559 1.00 93.19 82 THR A CA 1
ATOM 582 C C . THR A 1 82 ? 3.485 -11.404 0.875 1.00 93.19 82 THR A C 1
ATOM 584 O O . THR A 1 82 ? 2.707 -11.633 1.806 1.00 93.19 82 THR A O 1
ATOM 587 N N . ALA A 1 83 ? 4.785 -11.193 1.087 1.00 95.56 83 ALA A N 1
ATOM 588 C CA . ALA A 1 83 ? 5.389 -11.176 2.416 1.00 95.56 83 ALA A CA 1
ATOM 589 C C . ALA A 1 83 ? 4.788 -10.062 3.292 1.00 95.56 83 ALA A C 1
ATOM 591 O O . ALA A 1 83 ? 4.385 -10.311 4.426 1.00 95.56 83 ALA A O 1
ATOM 592 N N . LEU A 1 84 ? 4.630 -8.851 2.754 1.00 91.44 84 LEU A N 1
ATOM 593 C CA . LEU A 1 84 ? 4.015 -7.735 3.475 1.00 91.44 84 LEU A CA 1
ATOM 594 C C . LEU A 1 84 ? 2.533 -7.983 3.780 1.00 91.44 84 LEU A C 1
ATOM 596 O O . LEU A 1 84 ? 2.097 -7.710 4.895 1.00 91.44 84 LEU A O 1
ATOM 600 N N . MET A 1 85 ? 1.758 -8.547 2.848 1.00 90.50 85 MET A N 1
ATOM 601 C CA . MET A 1 85 ? 0.355 -8.910 3.099 1.00 90.50 85 MET A CA 1
ATOM 602 C C . MET A 1 85 ? 0.226 -9.959 4.206 1.00 90.50 85 MET A C 1
ATOM 604 O O . MET A 1 85 ? -0.628 -9.825 5.085 1.00 90.50 85 MET A O 1
ATOM 608 N N . THR A 1 86 ? 1.060 -11.000 4.179 1.00 93.56 86 THR A N 1
ATOM 609 C CA . THR A 1 86 ? 1.023 -12.084 5.177 1.00 93.56 86 THR A CA 1
ATOM 610 C C . THR A 1 86 ? 1.461 -11.603 6.558 1.00 93.56 86 THR A C 1
ATOM 612 O O . THR A 1 86 ? 0.798 -11.903 7.551 1.00 93.56 86 THR A O 1
ATOM 615 N N . LEU A 1 87 ? 2.524 -10.802 6.643 1.00 93.88 87 LEU A N 1
ATOM 616 C CA . LEU A 1 87 ? 2.950 -10.186 7.901 1.00 93.88 87 LEU A CA 1
ATOM 617 C C . LEU A 1 87 ? 1.920 -9.171 8.404 1.00 93.88 87 LEU A C 1
ATOM 619 O O . LEU A 1 87 ? 1.553 -9.196 9.577 1.00 93.88 87 LEU A O 1
ATOM 623 N N . GLY A 1 88 ? 1.397 -8.324 7.519 1.00 88.44 88 GLY A N 1
ATOM 624 C CA . GLY A 1 88 ? 0.398 -7.310 7.849 1.00 88.44 88 GLY A CA 1
ATOM 625 C C . GLY A 1 88 ? -0.905 -7.908 8.377 1.00 88.44 88 GLY A C 1
ATOM 626 O O . GLY A 1 88 ? -1.457 -7.399 9.347 1.00 88.44 88 GLY A O 1
ATOM 627 N N . THR A 1 89 ? -1.373 -9.024 7.813 1.00 89.38 89 THR A N 1
ATOM 628 C CA . THR A 1 89 ? -2.558 -9.741 8.321 1.00 89.38 89 THR A CA 1
ATOM 629 C C . THR A 1 89 ? -2.303 -10.397 9.678 1.00 89.38 89 THR A C 1
ATOM 631 O O . THR A 1 89 ? -3.140 -10.293 10.579 1.00 89.38 89 THR A O 1
ATOM 634 N N . GLN A 1 90 ? -1.138 -11.020 9.875 1.00 92.50 90 GLN A N 1
ATOM 635 C CA . GLN A 1 90 ? -0.778 -11.618 11.164 1.00 92.50 90 GLN A CA 1
ATOM 636 C C . GLN A 1 90 ? -0.621 -10.574 12.271 1.00 92.50 90 GLN A C 1
ATOM 638 O O . GLN A 1 90 ? -1.172 -10.744 13.356 1.00 92.50 90 GLN A O 1
ATOM 643 N N . ILE A 1 91 ? 0.099 -9.484 12.004 1.00 88.56 91 ILE A N 1
ATOM 644 C CA . ILE A 1 91 ? 0.282 -8.393 12.966 1.00 88.56 91 ILE A CA 1
ATOM 645 C C . ILE A 1 91 ? -1.061 -7.708 13.201 1.00 88.56 91 ILE A C 1
ATOM 647 O O . ILE A 1 91 ? -1.507 -7.612 14.342 1.00 88.56 91 ILE A O 1
ATOM 651 N N . GLY A 1 92 ? -1.745 -7.314 12.125 1.00 85.38 92 GLY A N 1
ATOM 652 C CA . GLY A 1 92 ? -3.021 -6.612 12.170 1.00 85.38 92 GLY A CA 1
ATOM 653 C C . GLY A 1 92 ? -4.085 -7.360 12.964 1.00 85.38 92 GLY A C 1
ATOM 654 O O . GLY A 1 92 ? -4.771 -6.737 13.761 1.00 85.38 92 GLY A O 1
ATOM 655 N N . SER A 1 93 ? -4.181 -8.687 12.841 1.00 85.81 93 SER A N 1
ATOM 656 C CA . SER A 1 93 ? -5.130 -9.484 13.640 1.00 85.81 93 SER A CA 1
ATOM 657 C C . SER A 1 93 ? -4.828 -9.490 15.144 1.00 85.81 93 SER A C 1
ATOM 659 O O . SER A 1 93 ? -5.749 -9.641 15.943 1.00 85.81 93 SER A O 1
ATOM 661 N N . ARG A 1 94 ? -3.567 -9.288 15.547 1.00 87.75 94 ARG A N 1
ATOM 662 C CA . ARG A 1 94 ? -3.148 -9.253 16.960 1.00 87.75 94 ARG A CA 1
ATOM 663 C C . ARG A 1 94 ? -3.219 -7.864 17.587 1.00 87.75 94 ARG A C 1
ATOM 665 O O . ARG A 1 94 ? -3.418 -7.766 18.792 1.00 87.75 94 ARG A O 1
ATOM 672 N N . VAL A 1 95 ? -3.048 -6.805 16.795 1.00 84.69 95 VAL A N 1
ATOM 673 C CA . VAL A 1 95 ? -3.013 -5.409 17.284 1.00 84.69 95 VAL A CA 1
ATOM 674 C C . VAL A 1 95 ? -4.173 -4.552 16.765 1.00 84.69 95 VAL A C 1
ATOM 676 O O . VAL A 1 95 ? -4.146 -3.326 16.886 1.00 84.69 95 VAL A O 1
ATOM 679 N N . ALA A 1 96 ? -5.193 -5.192 16.184 1.00 82.25 96 ALA A N 1
ATOM 680 C CA . ALA A 1 96 ? -6.370 -4.562 15.594 1.00 82.25 96 ALA A CA 1
ATOM 681 C C . ALA A 1 96 ? -7.019 -3.562 16.561 1.00 82.25 96 ALA A C 1
ATOM 683 O O . ALA A 1 96 ? -7.692 -3.934 17.521 1.00 82.25 96 ALA A O 1
ATOM 684 N N . SER A 1 97 ? -6.855 -2.270 16.281 1.00 87.00 97 SER A N 1
ATOM 685 C CA . SER A 1 97 ? -7.528 -1.202 17.015 1.00 87.00 97 SER A CA 1
ATOM 686 C C . SER A 1 97 ? -7.825 -0.019 16.102 1.00 87.00 97 SER A C 1
ATOM 688 O O . SER A 1 97 ? -7.103 0.242 15.137 1.00 87.00 97 SER A O 1
ATOM 690 N N . ARG A 1 98 ? -8.856 0.761 16.446 1.00 84.94 98 ARG A N 1
ATOM 691 C CA . ARG A 1 98 ? -9.194 1.995 15.717 1.00 84.94 98 ARG A CA 1
ATOM 692 C C . ARG A 1 98 ? -8.041 3.008 15.690 1.00 84.94 98 ARG A C 1
ATOM 694 O O . ARG A 1 98 ? -7.920 3.775 14.744 1.00 84.94 98 ARG A O 1
ATOM 701 N N . TRP A 1 99 ? -7.179 2.998 16.709 1.00 88.81 99 TRP A N 1
ATOM 702 C CA . TRP A 1 99 ? -6.049 3.922 16.847 1.00 88.81 99 TRP A CA 1
ATOM 703 C C . TRP A 1 99 ? -4.917 3.637 15.862 1.00 88.81 99 TRP A C 1
ATOM 705 O O . TRP A 1 99 ? -4.138 4.535 15.552 1.00 88.81 99 TRP A O 1
ATOM 715 N N . MET A 1 100 ? -4.882 2.432 15.290 1.00 88.19 100 MET A N 1
ATOM 716 C CA . MET A 1 100 ? -3.976 2.103 14.193 1.00 88.19 100 MET A CA 1
ATOM 717 C C . MET A 1 100 ? -4.184 3.031 12.989 1.00 88.19 100 MET A C 1
ATOM 719 O O . MET A 1 100 ? -3.216 3.402 12.340 1.00 88.19 100 MET A O 1
ATOM 723 N N . SER A 1 101 ? -5.419 3.483 12.733 1.00 89.44 101 SER A N 1
ATOM 724 C CA . SER A 1 101 ? -5.710 4.479 11.692 1.00 89.44 101 SER A CA 1
ATOM 725 C C . SER A 1 101 ? -4.943 5.788 11.917 1.00 89.44 101 SER A C 1
ATOM 727 O O . SER A 1 101 ? -4.307 6.292 10.991 1.00 89.44 101 SER A O 1
ATOM 729 N N . VAL A 1 102 ? -4.940 6.296 13.155 1.00 91.25 102 VAL A N 1
ATOM 730 C CA . VAL A 1 102 ? -4.212 7.517 13.535 1.00 91.25 102 VAL A CA 1
ATOM 731 C C . VAL A 1 102 ? -2.708 7.312 13.373 1.00 91.25 102 VAL A C 1
ATOM 733 O O . VAL A 1 102 ? -2.034 8.171 12.813 1.00 91.25 102 VAL A O 1
ATOM 736 N N . GLY A 1 103 ? -2.189 6.156 13.799 1.00 90.75 103 GLY A N 1
ATOM 737 C CA . GLY A 1 103 ? -0.781 5.798 13.618 1.00 90.75 103 GLY A CA 1
ATOM 738 C C . GLY A 1 103 ? -0.366 5.754 12.145 1.00 90.75 103 GLY A C 1
ATOM 739 O O . GLY A 1 103 ? 0.651 6.337 11.780 1.00 90.75 103 GLY A O 1
ATOM 740 N N . VAL A 1 104 ? -1.185 5.137 11.285 1.00 90.62 104 VAL A N 1
ATOM 741 C CA . VAL A 1 104 ? -0.950 5.109 9.833 1.00 90.62 104 VAL A CA 1
ATOM 742 C C . VAL A 1 104 ? -0.986 6.521 9.256 1.00 90.62 104 VAL A C 1
ATOM 744 O O . VAL A 1 104 ? -0.072 6.880 8.524 1.00 90.62 104 VAL A O 1
ATOM 747 N N . ALA A 1 105 ? -1.972 7.352 9.609 1.00 91.38 105 ALA A N 1
ATOM 748 C CA . ALA A 1 105 ? -2.038 8.736 9.132 1.00 91.38 105 ALA A CA 1
ATOM 749 C C . ALA A 1 105 ? -0.815 9.557 9.570 1.00 91.38 105 ALA A C 1
ATOM 751 O O . ALA A 1 105 ? -0.235 10.263 8.754 1.00 91.38 105 ALA A O 1
ATOM 752 N N . ALA A 1 106 ? -0.380 9.424 10.826 1.00 91.88 106 ALA A N 1
ATOM 753 C CA . ALA A 1 106 ? 0.797 10.120 11.341 1.00 91.88 106 ALA A CA 1
ATOM 754 C C . ALA A 1 106 ? 2.086 9.681 10.628 1.00 91.88 106 ALA A C 1
ATOM 756 O O . ALA A 1 106 ? 2.870 10.531 10.211 1.00 91.88 106 ALA A O 1
ATOM 757 N N . ALA A 1 107 ? 2.280 8.373 10.430 1.00 89.81 107 ALA A N 1
ATOM 758 C CA . ALA A 1 107 ? 3.413 7.847 9.671 1.00 89.81 107 ALA A CA 1
ATOM 759 C C . ALA A 1 107 ? 3.376 8.297 8.201 1.00 89.81 107 ALA A C 1
ATOM 761 O O . ALA A 1 107 ? 4.416 8.623 7.638 1.00 89.81 107 ALA A O 1
ATOM 762 N N . SER A 1 108 ? 2.183 8.375 7.604 1.00 88.88 108 SER A N 1
ATOM 763 C CA . SER A 1 108 ? 1.981 8.869 6.233 1.00 88.88 108 SER A CA 1
ATOM 764 C C . SER A 1 108 ? 2.359 10.340 6.104 1.00 88.88 108 SER A C 1
ATOM 766 O O . SER A 1 108 ? 3.056 10.713 5.167 1.00 88.88 108 SER A O 1
ATOM 768 N N . SER A 1 109 ? 1.941 11.172 7.062 1.00 88.50 109 SER A N 1
ATOM 769 C CA . SER A 1 109 ? 2.322 12.584 7.119 1.00 88.50 109 SER A CA 1
ATOM 770 C C . SER A 1 109 ? 3.823 12.755 7.335 1.00 88.50 109 SER A C 1
ATOM 772 O O . SER A 1 109 ? 4.431 13.591 6.681 1.00 88.50 109 SER A O 1
ATOM 774 N N . LEU A 1 110 ? 4.438 11.951 8.211 1.00 88.56 110 LEU A N 1
ATOM 775 C CA . LEU A 1 110 ? 5.885 11.993 8.423 1.00 88.56 110 LEU A CA 1
ATOM 776 C C . LEU A 1 110 ? 6.649 11.592 7.157 1.00 88.56 110 LEU A C 1
ATOM 778 O O . LEU A 1 110 ? 7.627 12.243 6.810 1.00 88.56 110 LEU A O 1
ATOM 782 N N . PHE A 1 111 ? 6.184 10.559 6.454 1.00 83.44 111 PHE A N 1
ATOM 783 C CA . PHE A 1 111 ? 6.757 10.144 5.177 1.00 83.44 111 PHE A CA 1
ATOM 784 C C . PHE A 1 111 ? 6.630 11.249 4.123 1.00 83.44 111 PHE A C 1
ATOM 786 O O . PHE A 1 111 ? 7.607 11.555 3.457 1.00 83.44 111 PHE A O 1
ATOM 793 N N . LEU A 1 112 ? 5.471 11.912 4.038 1.00 82.38 112 LEU A N 1
ATOM 794 C CA . LEU A 1 112 ? 5.265 13.064 3.154 1.00 82.38 112 LEU A CA 1
ATOM 795 C C . LEU A 1 112 ? 6.195 14.243 3.479 1.00 82.38 112 LEU A C 1
ATOM 797 O O . LEU A 1 112 ? 6.566 14.985 2.585 1.00 82.38 112 LEU A O 1
ATOM 801 N N . MET A 1 113 ? 6.553 14.440 4.747 1.00 83.69 113 MET A N 1
ATOM 802 C CA . MET A 1 113 ? 7.503 15.484 5.147 1.00 83.69 113 MET A CA 1
ATOM 803 C C . MET A 1 113 ? 8.967 15.104 4.884 1.00 83.69 113 MET A C 1
ATOM 805 O O . MET A 1 113 ? 9.830 15.977 4.940 1.00 83.69 113 MET A O 1
ATOM 809 N N . ALA A 1 114 ? 9.251 13.816 4.684 1.00 75.12 114 ALA A N 1
ATOM 810 C CA . ALA A 1 114 ? 10.594 13.281 4.474 1.00 75.12 114 ALA A CA 1
ATOM 811 C C . ALA A 1 114 ? 10.909 12.960 3.001 1.00 75.12 114 ALA A C 1
ATOM 813 O O . ALA A 1 114 ? 12.076 12.723 2.690 1.00 75.12 114 ALA A O 1
ATOM 814 N N . ALA A 1 115 ? 9.887 12.913 2.142 1.00 62.88 115 ALA A N 1
ATOM 815 C CA . ALA A 1 115 ? 9.979 12.750 0.691 1.00 62.88 115 ALA A CA 1
ATOM 816 C C . ALA A 1 115 ? 10.127 14.114 0.004 1.00 62.88 115 ALA A C 1
ATOM 818 O O . ALA A 1 115 ? 10.930 14.193 -0.948 1.00 62.88 115 ALA A O 1
#